Protein AF-A0A139MG40-F1 (afdb_monomer)

Secondary structure (DSSP, 8-state):
-HHHHHH--HHHHHHHHHHHHHHHHHHHT-SEEEEE-SS-EEEEEHHHHHHHHHHHHHHHHHHHHTT-

Structure (mmCIF, N/CA/C/O backbone):
data_AF-A0A139MG40-F1
#
_entry.id   AF-A0A139MG40-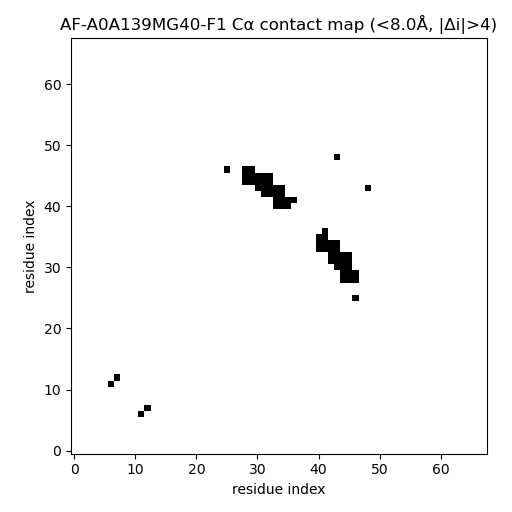F1
#
loop_
_atom_site.group_PDB
_atom_site.id
_atom_site.type_symbol
_atom_site.label_atom_id
_atom_site.label_alt_id
_atom_site.label_comp_id
_atom_site.label_asym_id
_atom_site.label_entity_id
_atom_site.label_seq_id
_atom_site.pdbx_PDB_ins_code
_atom_site.Cartn_x
_atom_site.Cartn_y
_atom_site.Cartn_z
_atom_site.occupancy
_atom_site.B_iso_or_equiv
_atom_site.auth_seq_id
_atom_site.auth_comp_id
_atom_site.auth_asym_id
_atom_site.auth_atom_id
_atom_site.pdbx_PDB_model_num
ATOM 1 N N . MET A 1 1 ? -19.545 25.725 18.286 1.00 50.53 1 MET A N 1
ATOM 2 C CA . MET A 1 1 ? -18.188 25.166 18.510 1.00 50.53 1 MET A CA 1
ATOM 3 C C . MET A 1 1 ? -18.185 23.754 19.121 1.00 50.53 1 MET A C 1
ATOM 5 O O . MET A 1 1 ? -17.137 23.124 19.134 1.00 50.53 1 MET A O 1
ATOM 9 N N . GLU A 1 2 ? -19.322 23.192 19.554 1.00 51.81 2 GLU A N 1
ATOM 10 C CA . GLU A 1 2 ? -19.365 21.858 20.195 1.00 51.81 2 GLU A CA 1
ATOM 11 C C . GLU A 1 2 ? -19.244 20.670 19.221 1.00 51.81 2 GLU A C 1
ATOM 13 O O . GLU A 1 2 ? -18.621 19.660 19.545 1.00 51.81 2 GLU A O 1
ATOM 18 N N . LYS A 1 3 ? -19.739 20.799 17.980 1.00 54.53 3 LYS A N 1
ATOM 19 C CA . LYS A 1 3 ? -19.654 19.726 16.965 1.00 54.53 3 LYS A CA 1
ATOM 20 C C . LYS A 1 3 ? -18.218 19.409 16.519 1.00 54.53 3 LYS A C 1
ATOM 22 O O . LYS A 1 3 ? -17.931 18.276 16.144 1.00 54.53 3 LYS A O 1
ATOM 27 N N . VAL A 1 4 ? -17.302 20.376 16.613 1.00 56.09 4 VAL A N 1
ATOM 28 C CA . VAL A 1 4 ? -15.887 20.198 16.236 1.00 56.09 4 VAL A CA 1
ATOM 29 C C . VAL A 1 4 ? -15.152 19.321 17.258 1.00 56.09 4 VAL A C 1
ATOM 31 O O . VAL A 1 4 ? -14.375 18.452 16.870 1.00 56.09 4 VAL A O 1
ATOM 34 N N . LYS A 1 5 ? -15.469 19.452 18.557 1.00 53.88 5 LYS A N 1
ATOM 35 C CA . LYS A 1 5 ? -14.897 18.602 19.621 1.00 53.88 5 LYS A CA 1
ATOM 36 C C . LYS A 1 5 ? -15.319 17.135 19.506 1.00 53.88 5 LYS A C 1
ATOM 38 O O . LYS A 1 5 ? -14.523 16.255 19.808 1.00 53.88 5 LYS A O 1
ATOM 43 N N . SER A 1 6 ? -16.537 16.863 19.032 1.00 57.81 6 SER A N 1
ATOM 44 C CA . SER A 1 6 ? -17.001 15.490 18.778 1.00 57.81 6 SER A CA 1
ATOM 45 C C . SER A 1 6 ? -16.256 14.837 17.602 1.00 57.81 6 SER A C 1
ATOM 47 O O . SER A 1 6 ? -15.939 13.646 17.644 1.00 57.81 6 SER A O 1
ATOM 49 N N . PHE A 1 7 ? -15.910 15.624 16.575 1.00 57.44 7 PHE A N 1
ATOM 50 C CA . PHE A 1 7 ? -15.167 15.144 15.408 1.00 57.44 7 PHE A CA 1
ATOM 51 C C . PHE A 1 7 ? -13.684 14.877 15.705 1.00 57.44 7 PHE A C 1
ATOM 53 O O . PHE A 1 7 ? -13.129 13.899 15.204 1.00 57.44 7 PHE A O 1
ATOM 60 N N . PHE A 1 8 ? -13.068 15.689 16.568 1.00 60.19 8 PHE A N 1
ATOM 61 C CA . PHE A 1 8 ? -11.691 15.534 17.051 1.00 60.19 8 PHE A CA 1
ATOM 62 C C . PHE A 1 8 ? -11.598 14.540 18.220 1.00 60.19 8 PHE A C 1
ATOM 64 O O . PHE A 1 8 ? -11.048 14.823 19.282 1.00 60.19 8 PHE A O 1
ATOM 71 N N . THR A 1 9 ? -12.128 13.331 18.036 1.00 82.81 9 THR A N 1
ATOM 72 C CA . THR A 1 9 ? -11.810 12.225 18.944 1.00 82.81 9 THR A CA 1
ATOM 73 C C . THR A 1 9 ? -10.359 11.801 18.684 1.00 82.81 9 THR A C 1
ATOM 75 O O . THR A 1 9 ? -10.012 11.603 17.517 1.00 82.81 9 THR A O 1
ATOM 78 N N . PRO A 1 10 ? -9.506 11.584 19.704 1.00 82.88 10 PRO A N 1
ATOM 79 C CA . PRO A 1 10 ? -8.101 11.210 19.498 1.00 82.88 10 PRO A CA 1
ATOM 80 C C . PRO A 1 10 ? -7.946 9.983 18.591 1.00 82.88 10 PRO A C 1
ATOM 82 O O . PRO A 1 10 ? -7.078 9.961 17.728 1.00 82.88 10 PRO A O 1
ATOM 85 N N . LYS A 1 11 ? -8.874 9.019 18.683 1.00 85.75 11 LYS A N 1
ATOM 86 C CA . LYS A 1 11 ? -8.949 7.868 17.770 1.00 85.75 11 LYS A CA 1
ATOM 87 C C . LYS A 1 11 ? -9.094 8.272 16.294 1.00 85.75 11 LYS A C 1
ATOM 89 O O . LYS A 1 11 ? -8.419 7.703 15.448 1.00 85.75 11 LYS A O 1
ATOM 94 N N . ARG A 1 12 ? -9.953 9.249 15.972 1.00 87.94 12 ARG A N 1
ATOM 95 C CA . ARG A 1 12 ? -10.184 9.715 14.590 1.00 87.94 12 ARG A CA 1
ATOM 96 C C . ARG A 1 12 ? -8.980 10.463 14.035 1.00 87.94 12 ARG A C 1
ATOM 98 O O . ARG A 1 12 ? -8.629 10.257 12.880 1.00 87.94 12 ARG A O 1
AT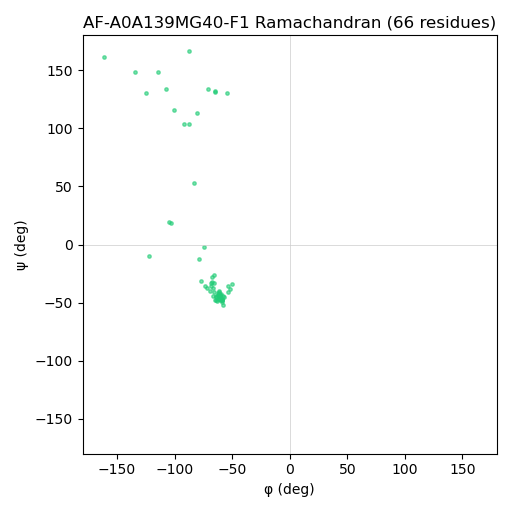OM 105 N N . ILE A 1 13 ? -8.337 11.284 14.863 1.00 90.94 13 ILE A N 1
ATOM 106 C CA . ILE A 1 13 ? -7.105 11.994 14.495 1.00 90.94 13 ILE A CA 1
ATOM 107 C C . ILE A 1 13 ? -6.005 10.983 14.168 1.00 90.94 13 ILE A C 1
ATOM 109 O O . ILE A 1 13 ? -5.341 11.113 13.147 1.00 90.94 13 ILE A O 1
ATOM 113 N N . LEU A 1 14 ? -5.861 9.944 14.993 1.00 91.94 14 LEU A N 1
ATOM 114 C CA . LEU A 1 14 ? -4.872 8.887 14.792 1.00 91.94 14 LEU A CA 1
ATOM 115 C C . LEU A 1 14 ? -5.126 8.126 13.480 1.00 91.94 14 LEU A C 1
ATOM 117 O O . LEU A 1 14 ? -4.201 7.927 12.699 1.00 91.94 14 LEU A O 1
ATOM 121 N N . VAL A 1 15 ? -6.385 7.780 13.186 1.00 92.25 15 VAL A N 1
ATOM 122 C CA . VAL A 1 15 ? -6.765 7.154 11.906 1.00 92.25 15 VAL A CA 1
ATOM 123 C C . VAL A 1 15 ? -6.459 8.067 10.718 1.00 92.25 15 VAL A C 1
ATOM 125 O O 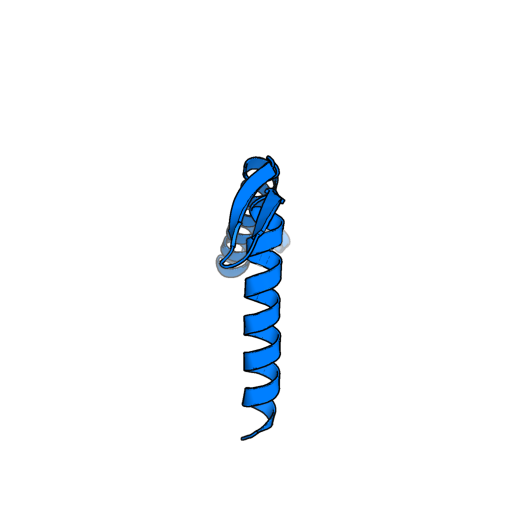. VAL A 1 15 ? -5.866 7.606 9.748 1.00 92.25 15 VAL A O 1
ATOM 128 N N . LEU A 1 16 ? -6.819 9.352 10.789 1.00 92.25 16 LEU A N 1
ATOM 129 C CA . LEU A 1 16 ? -6.518 10.322 9.730 1.00 92.25 16 LEU A CA 1
ATOM 130 C C . LEU A 1 16 ? -5.012 10.480 9.513 1.00 92.25 16 LEU A C 1
ATOM 132 O O . LEU A 1 16 ? -4.568 10.554 8.373 1.00 92.25 16 LEU A O 1
ATOM 136 N N . LEU A 1 17 ? -4.233 10.492 10.593 1.00 95.12 17 LEU A N 1
ATOM 137 C CA . LEU A 1 17 ? -2.781 10.603 10.539 1.00 95.12 17 LEU A CA 1
ATOM 138 C C . LEU A 1 17 ? -2.141 9.364 9.903 1.00 95.12 17 LEU A C 1
ATOM 140 O O . LEU A 1 17 ? -1.285 9.506 9.034 1.00 95.12 17 LEU A O 1
ATOM 144 N N . ILE A 1 18 ? -2.590 8.160 10.274 1.00 95.31 18 ILE A N 1
ATOM 145 C CA . ILE A 1 18 ? -2.155 6.911 9.629 1.00 95.31 18 ILE A CA 1
ATOM 146 C C . ILE A 1 18 ? -2.514 6.932 8.143 1.00 95.31 18 ILE A C 1
ATOM 148 O O . ILE A 1 18 ? -1.675 6.617 7.305 1.00 95.31 18 ILE A O 1
ATOM 152 N N . LEU A 1 19 ? -3.744 7.322 7.806 1.00 94.88 19 LEU A N 1
ATOM 153 C CA . LEU A 1 19 ? -4.214 7.369 6.425 1.00 94.88 19 LEU A CA 1
ATOM 154 C C . LEU A 1 19 ? -3.397 8.367 5.594 1.00 94.88 19 LEU A C 1
ATOM 156 O O . LEU A 1 19 ? -2.981 8.041 4.486 1.00 94.88 19 LEU A O 1
ATOM 160 N N . LEU A 1 20 ? -3.089 9.537 6.156 1.00 96.44 20 LEU A N 1
ATOM 161 C CA . LEU A 1 20 ? -2.198 10.518 5.543 1.00 96.44 20 LEU A CA 1
ATOM 162 C C . LEU A 1 20 ? -0.795 9.936 5.316 1.00 96.44 20 LEU A C 1
ATOM 164 O O . LEU A 1 20 ? -0.240 10.094 4.230 1.00 96.44 20 LEU A O 1
ATOM 168 N N . LEU A 1 21 ? -0.243 9.225 6.305 1.00 95.44 21 LEU A N 1
ATOM 169 C CA . LEU A 1 21 ? 1.054 8.558 6.180 1.00 95.44 21 LEU A CA 1
ATOM 170 C C . LEU A 1 21 ? 1.058 7.527 5.049 1.00 95.44 21 LEU A C 1
ATOM 172 O O . LEU A 1 21 ? 2.012 7.478 4.281 1.00 95.44 21 LEU A O 1
ATOM 176 N N . ILE A 1 22 ? -0.008 6.729 4.928 1.00 92.12 22 ILE A N 1
ATOM 177 C CA . ILE A 1 22 ? -0.159 5.736 3.856 1.00 92.12 22 ILE A CA 1
ATOM 178 C C . ILE A 1 22 ? -0.165 6.422 2.488 1.00 92.12 22 ILE A C 1
ATOM 180 O O . ILE A 1 22 ? 0.501 5.949 1.571 1.00 92.12 22 ILE A O 1
ATOM 184 N N . VAL A 1 23 ? -0.876 7.543 2.347 1.00 93.50 23 VAL A N 1
ATOM 185 C CA . VAL A 1 23 ? -0.918 8.304 1.088 1.00 93.50 23 VAL A CA 1
ATOM 186 C C . VAL A 1 23 ? 0.459 8.869 0.743 1.00 93.50 23 VAL A C 1
ATOM 188 O O . VAL A 1 23 ? 0.923 8.692 -0.382 1.00 93.50 23 VAL A O 1
ATOM 191 N N . ILE A 1 24 ? 1.142 9.500 1.703 1.00 94.81 24 ILE A N 1
ATOM 192 C CA . ILE A 1 24 ? 2.503 10.024 1.505 1.00 94.81 24 ILE A CA 1
ATOM 193 C C . ILE A 1 24 ? 3.450 8.887 1.116 1.00 94.81 24 ILE A C 1
ATOM 195 O O . ILE A 1 24 ? 4.193 9.002 0.144 1.00 94.81 24 ILE A O 1
ATOM 199 N N . PHE A 1 25 ? 3.388 7.770 1.838 1.00 90.44 25 PHE A N 1
ATOM 200 C CA . PHE A 1 25 ? 4.172 6.581 1.546 1.00 90.44 25 PHE A CA 1
ATOM 201 C C . PHE A 1 25 ? 3.914 6.075 0.125 1.00 90.44 25 PHE A C 1
ATOM 203 O O . PHE A 1 25 ? 4.870 5.801 -0.595 1.00 90.44 25 PHE A O 1
ATOM 210 N N . ALA A 1 26 ? 2.653 5.999 -0.306 1.00 88.31 26 ALA A N 1
ATOM 211 C CA . ALA A 1 26 ? 2.299 5.582 -1.657 1.00 88.31 26 ALA A CA 1
ATOM 212 C C . ALA A 1 26 ? 2.950 6.490 -2.706 1.00 88.31 26 ALA A C 1
ATOM 214 O O . ALA A 1 26 ? 3.653 5.994 -3.581 1.00 88.31 26 ALA A O 1
ATOM 215 N N . VAL A 1 27 ? 2.781 7.811 -2.583 1.00 91.88 27 VAL A N 1
ATOM 216 C CA . VAL A 1 27 ? 3.328 8.790 -3.538 1.00 91.88 27 VAL A CA 1
ATOM 217 C C . VAL A 1 27 ? 4.857 8.740 -3.584 1.00 91.88 27 VAL A C 1
ATOM 219 O O . VAL A 1 27 ? 5.435 8.729 -4.668 1.00 91.88 27 VAL A O 1
ATOM 222 N N . LEU A 1 28 ? 5.523 8.651 -2.430 1.00 90.69 28 LEU A N 1
ATOM 223 C CA . LEU A 1 28 ? 6.986 8.568 -2.363 1.00 90.69 28 LEU A CA 1
ATOM 224 C C . LEU A 1 28 ? 7.536 7.250 -2.930 1.00 90.69 28 LEU A C 1
ATOM 226 O O . LEU A 1 28 ? 8.656 7.222 -3.434 1.00 90.69 28 LEU A O 1
ATOM 230 N N . ASN A 1 29 ? 6.753 6.170 -2.878 1.00 88.94 29 ASN A N 1
ATOM 231 C CA . ASN A 1 29 ? 7.140 4.837 -3.354 1.00 88.94 29 ASN A CA 1
ATOM 232 C C . ASN A 1 29 ? 6.477 4.460 -4.690 1.00 88.94 29 ASN A C 1
ATOM 234 O O . ASN A 1 29 ? 6.410 3.278 -5.044 1.00 88.94 29 ASN A O 1
ATOM 238 N N . PHE A 1 30 ? 5.990 5.455 -5.438 1.00 88.69 30 PHE A N 1
ATOM 239 C CA . PHE A 1 30 ? 5.438 5.252 -6.778 1.00 88.69 30 PHE A CA 1
ATOM 240 C C . PHE A 1 30 ? 6.527 5.103 -7.851 1.00 88.69 30 PHE A C 1
ATOM 242 O O . PHE A 1 30 ? 6.242 4.667 -8.967 1.00 88.69 30 PHE A O 1
ATOM 249 N N . SER A 1 31 ? 7.779 5.423 -7.515 1.00 86.62 31 SER A N 1
ATOM 250 C CA . SER A 1 31 ? 8.924 5.186 -8.390 1.00 86.62 31 SER A CA 1
ATOM 251 C C . SER A 1 31 ? 9.137 3.683 -8.612 1.00 86.62 31 SER A C 1
ATOM 253 O O . SER A 1 31 ? 9.137 2.916 -7.641 1.00 86.62 31 SER A O 1
ATOM 255 N N . PRO A 1 32 ? 9.325 3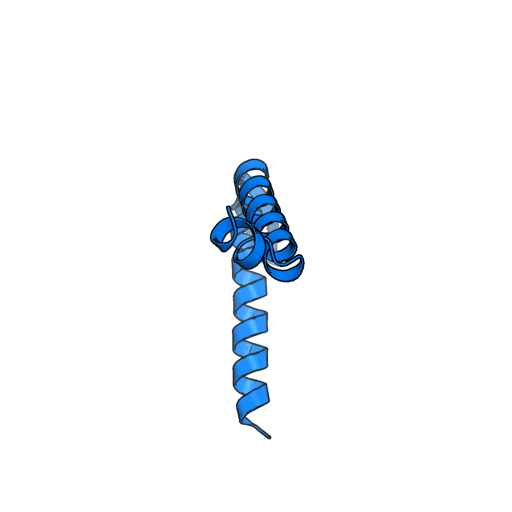.239 -9.868 1.00 87.06 32 PRO A N 1
ATOM 256 C CA . PRO A 1 32 ? 9.568 1.838 -10.171 1.00 87.06 32 PRO A CA 1
ATOM 257 C C . PRO A 1 32 ? 10.895 1.386 -9.563 1.00 87.06 32 PRO A C 1
ATOM 259 O O . PRO A 1 32 ? 11.926 2.039 -9.730 1.00 87.06 32 PRO A O 1
ATOM 262 N N . VAL A 1 33 ? 10.860 0.256 -8.860 1.00 88.38 33 VAL A N 1
ATOM 263 C CA . VAL A 1 33 ? 12.047 -0.424 -8.345 1.00 88.38 33 VAL A CA 1
ATOM 264 C C . VAL A 1 33 ? 12.205 -1.766 -9.039 1.00 88.38 33 VAL A C 1
ATOM 266 O O . VAL A 1 33 ? 11.224 -2.424 -9.392 1.00 88.38 33 VAL A O 1
ATOM 269 N N . ARG A 1 34 ? 13.457 -2.190 -9.197 1.00 90.00 34 ARG A N 1
ATOM 270 C CA . ARG A 1 34 ? 13.772 -3.513 -9.719 1.00 90.00 34 ARG A CA 1
ATOM 271 C C . ARG A 1 34 ? 13.648 -4.548 -8.615 1.00 90.00 34 ARG A C 1
ATOM 273 O O . ARG A 1 34 ? 14.439 -4.557 -7.674 1.00 90.00 34 ARG A O 1
ATOM 280 N N . VAL A 1 35 ? 12.668 -5.431 -8.742 1.00 88.44 35 VAL A N 1
ATOM 281 C CA . VAL A 1 35 ? 12.457 -6.562 -7.841 1.00 88.44 35 VAL A CA 1
ATOM 282 C C . VAL A 1 35 ? 13.007 -7.816 -8.506 1.00 88.44 35 VAL A C 1
ATOM 284 O O . VAL A 1 35 ? 12.500 -8.255 -9.538 1.00 88.44 35 VAL A O 1
ATOM 287 N N . ASN A 1 36 ? 14.041 -8.402 -7.905 1.00 90.19 36 ASN A N 1
ATOM 288 C CA . ASN A 1 36 ? 14.585 -9.682 -8.342 1.00 90.19 36 ASN A CA 1
ATOM 289 C C . ASN A 1 36 ? 13.822 -10.812 -7.642 1.00 90.19 36 ASN A C 1
ATOM 291 O O . ASN A 1 36 ? 13.995 -11.042 -6.444 1.00 90.19 36 ASN A O 1
ATOM 295 N N . MET A 1 37 ? 12.925 -11.468 -8.371 1.00 84.25 37 MET A N 1
ATOM 296 C CA . MET A 1 37 ? 12.211 -12.648 -7.894 1.00 84.25 37 MET A CA 1
ATOM 297 C C . MET A 1 37 ? 13.029 -13.908 -8.199 1.00 84.25 37 MET A C 1
ATOM 299 O O . MET A 1 37 ? 13.963 -13.881 -8.993 1.00 84.25 37 MET A O 1
ATOM 303 N N . LEU A 1 38 ? 12.659 -15.038 -7.586 1.00 88.81 38 LEU A N 1
ATOM 304 C CA . LEU A 1 38 ? 13.396 -16.310 -7.685 1.00 88.81 38 LEU A CA 1
ATOM 305 C C . LEU A 1 38 ? 13.741 -16.743 -9.121 1.00 88.81 38 LEU A C 1
ATOM 307 O O . LEU A 1 38 ? 14.786 -17.349 -9.331 1.00 88.81 38 LEU A O 1
ATOM 311 N N . PHE A 1 39 ? 12.876 -16.439 -10.094 1.00 92.56 39 PHE A N 1
ATOM 312 C CA . PHE A 1 39 ? 13.040 -16.873 -11.486 1.00 92.56 39 PHE A CA 1
ATOM 313 C C . PHE A 1 39 ? 13.090 -15.729 -12.504 1.00 92.56 39 PHE A C 1
ATOM 315 O O . PHE A 1 39 ? 13.364 -15.976 -13.676 1.00 92.56 39 PHE A O 1
ATOM 322 N N . PHE A 1 40 ? 12.793 -14.490 -12.109 1.00 91.75 40 PHE A N 1
ATOM 323 C CA . PHE A 1 40 ? 12.667 -13.375 -13.047 1.00 91.75 40 PHE A CA 1
ATOM 324 C C . PHE A 1 40 ? 12.787 -12.023 -12.339 1.00 91.75 40 PHE A C 1
ATOM 326 O O . PHE A 1 40 ? 12.593 -11.909 -11.133 1.00 91.75 40 PHE A O 1
ATOM 333 N N . ASN A 1 41 ? 13.078 -10.979 -13.110 1.00 91.12 41 ASN A N 1
ATOM 334 C CA . ASN A 1 41 ? 13.161 -9.609 -12.617 1.00 91.12 41 ASN A CA 1
ATOM 335 C C . ASN A 1 41 ? 11.951 -8.817 -13.107 1.00 91.12 41 ASN A C 1
ATOM 337 O O . ASN A 1 41 ? 11.608 -8.892 -14.287 1.00 91.12 41 ASN A O 1
ATOM 341 N N . ILE A 1 42 ? 11.322 -8.062 -12.210 1.00 90.12 42 ILE A N 1
ATOM 342 C CA . ILE A 1 42 ? 10.206 -7.172 -12.538 1.00 90.12 42 ILE A CA 1
ATOM 343 C C . ILE A 1 42 ? 10.540 -5.762 -12.068 1.00 90.12 42 ILE A C 1
ATOM 345 O O . ILE A 1 42 ? 10.887 -5.561 -10.907 1.00 90.12 42 ILE A O 1
ATOM 349 N N . ASP A 1 43 ? 10.361 -4.786 -12.952 1.00 92.00 43 ASP A N 1
ATOM 350 C CA . ASP A 1 43 ? 10.375 -3.371 -12.595 1.00 92.00 43 ASP A CA 1
ATOM 351 C C . ASP A 1 43 ? 8.935 -2.931 -12.276 1.00 92.00 43 ASP A C 1
ATOM 353 O O . ASP A 1 43 ? 8.104 -2.773 -13.171 1.00 92.00 43 A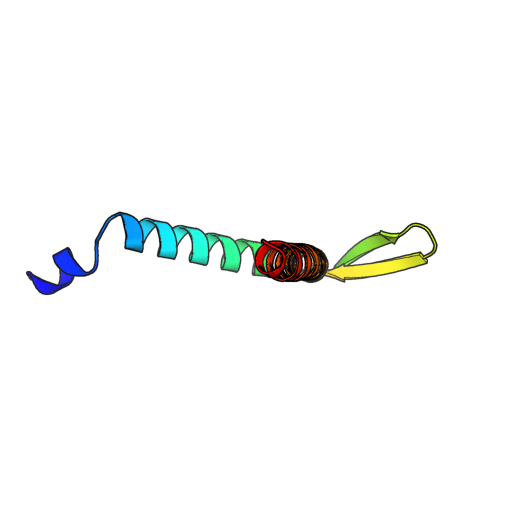SP A O 1
ATOM 357 N N . ILE A 1 44 ? 8.620 -2.772 -10.988 1.00 90.12 44 ILE A N 1
ATOM 358 C CA . ILE A 1 44 ? 7.305 -2.313 -10.511 1.00 90.12 44 ILE A CA 1
ATOM 359 C C . ILE A 1 44 ? 7.471 -1.249 -9.428 1.00 90.12 44 ILE A C 1
ATOM 361 O O . ILE A 1 44 ? 8.418 -1.311 -8.642 1.00 90.12 44 ILE A O 1
ATOM 365 N N . PRO A 1 45 ? 6.542 -0.287 -9.319 1.00 89.62 45 PRO A N 1
ATOM 366 C CA . PRO A 1 45 ? 6.463 0.564 -8.140 1.00 89.62 45 PRO A CA 1
ATOM 367 C C . PRO A 1 45 ? 6.359 -0.275 -6.866 1.00 89.62 45 PRO A C 1
ATOM 369 O O . PRO A 1 45 ? 5.514 -1.172 -6.775 1.00 89.62 45 PRO A O 1
ATOM 372 N N . MET A 1 46 ? 7.201 0.032 -5.874 1.00 87.06 46 MET A N 1
ATOM 373 C CA . MET A 1 46 ? 7.275 -0.707 -4.602 1.00 87.06 46 MET A CA 1
ATOM 374 C C . MET A 1 46 ? 5.903 -0.844 -3.939 1.00 87.06 46 MET A C 1
ATOM 376 O O . MET A 1 46 ? 5.556 -1.892 -3.390 1.00 87.06 46 MET A O 1
ATOM 380 N N . PHE A 1 47 ? 5.100 0.215 -4.043 1.00 87.06 47 PHE A N 1
ATOM 381 C CA . PHE A 1 47 ? 3.750 0.271 -3.508 1.00 87.06 47 PHE A CA 1
ATOM 382 C C . PHE A 1 47 ? 2.853 -0.886 -3.983 1.00 87.06 47 PHE A C 1
ATOM 384 O O . PHE A 1 47 ? 2.141 -1.477 -3.169 1.00 87.06 47 PHE A O 1
ATOM 391 N N . TYR A 1 48 ? 2.924 -1.276 -5.263 1.00 88.44 48 TYR A N 1
ATOM 392 C CA . TYR A 1 48 ? 2.123 -2.392 -5.779 1.00 88.44 48 TYR A CA 1
ATOM 393 C C . TYR A 1 48 ? 2.532 -3.733 -5.170 1.00 88.44 48 TYR A C 1
ATOM 395 O O . TYR A 1 48 ? 1.664 -4.549 -4.858 1.00 88.44 48 TYR A O 1
ATOM 403 N N . GLY A 1 49 ? 3.832 -3.948 -4.946 1.00 88.88 49 GLY A N 1
ATOM 404 C CA . GLY A 1 49 ? 4.326 -5.157 -4.285 1.00 88.88 49 GLY A CA 1
ATOM 405 C C . GLY A 1 49 ? 3.785 -5.291 -2.860 1.00 88.88 49 GLY A C 1
ATOM 406 O O . GLY A 1 49 ? 3.314 -6.359 -2.466 1.00 88.88 49 GLY A O 1
ATOM 407 N N . ILE A 1 50 ? 3.771 -4.186 -2.111 1.00 89.31 50 ILE A N 1
ATOM 408 C CA . ILE A 1 50 ? 3.247 -4.144 -0.738 1.00 89.31 50 ILE A CA 1
ATOM 409 C C . ILE A 1 50 ? 1.743 -4.434 -0.716 1.00 89.31 50 ILE A C 1
ATOM 411 O O . ILE A 1 50 ? 1.292 -5.247 0.093 1.00 89.31 50 ILE A O 1
ATOM 415 N N . ILE A 1 51 ? 0.969 -3.824 -1.624 1.00 90.94 51 ILE A N 1
ATOM 416 C CA . ILE A 1 51 ? -0.469 -4.107 -1.754 1.00 90.94 51 ILE A CA 1
ATOM 417 C C . ILE A 1 51 ? -0.706 -5.585 -2.059 1.00 90.94 51 ILE A C 1
ATOM 419 O O . ILE A 1 51 ? -1.546 -6.205 -1.409 1.00 90.94 51 ILE A O 1
ATOM 423 N N . ALA A 1 52 ? 0.024 -6.157 -3.020 1.00 91.62 52 ALA A N 1
ATOM 424 C CA . ALA A 1 52 ? -0.160 -7.546 -3.426 1.00 91.62 52 ALA A CA 1
ATOM 425 C C . ALA A 1 52 ? 0.061 -8.511 -2.251 1.00 91.62 52 ALA A C 1
ATOM 427 O O . ALA A 1 52 ? -0.802 -9.341 -1.962 1.00 91.62 52 ALA A O 1
ATOM 428 N N . VAL A 1 53 ? 1.172 -8.366 -1.523 1.00 92.06 53 VAL A N 1
ATOM 429 C CA . VAL A 1 53 ? 1.475 -9.219 -0.361 1.00 92.06 53 VAL A CA 1
ATOM 430 C C . VAL A 1 53 ? 0.468 -8.997 0.771 1.00 92.06 53 VAL A C 1
ATOM 432 O O . VAL A 1 53 ? 0.002 -9.964 1.377 1.00 92.06 53 VAL A O 1
ATOM 435 N N . GLY A 1 54 ? 0.073 -7.745 1.023 1.00 93.06 54 GLY A N 1
ATOM 436 C CA . GLY A 1 54 ? -0.951 -7.413 2.014 1.00 93.06 54 GLY A CA 1
ATOM 437 C C . GLY A 1 54 ? -2.309 -8.049 1.702 1.00 93.06 54 GLY A C 1
ATOM 438 O O . GLY A 1 54 ? -2.936 -8.625 2.592 1.00 93.06 54 GLY A O 1
ATOM 439 N N . LEU A 1 55 ? -2.738 -8.015 0.436 1.00 95.56 55 LEU A N 1
ATOM 440 C CA . LEU A 1 55 ? -3.968 -8.664 -0.023 1.00 95.56 55 LEU A CA 1
ATOM 441 C C . LEU A 1 55 ? -3.896 -10.185 0.119 1.00 95.56 55 LEU A C 1
ATOM 443 O O . LEU A 1 55 ? -4.845 -10.783 0.621 1.00 95.56 55 LEU A O 1
ATOM 447 N N . ILE A 1 56 ? -2.777 -10.811 -0.260 1.00 95.62 56 ILE A N 1
ATOM 448 C CA . ILE A 1 56 ? -2.578 -12.260 -0.093 1.00 95.62 56 ILE A CA 1
ATOM 449 C C . ILE A 1 56 ? -2.702 -12.647 1.386 1.00 95.62 56 ILE A C 1
ATOM 451 O O . ILE A 1 56 ? -3.444 -13.573 1.722 1.00 95.62 56 ILE A O 1
ATOM 455 N N . GLY A 1 57 ? -2.0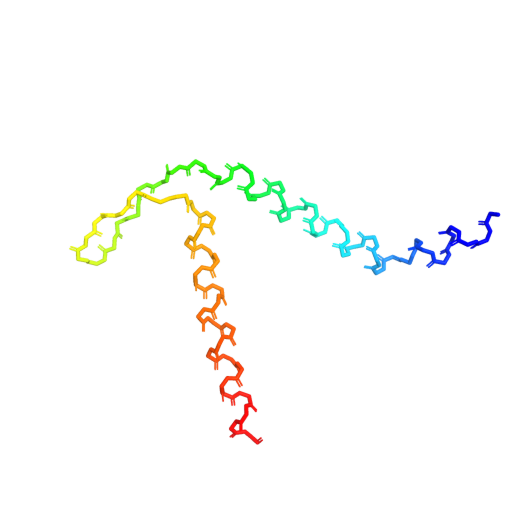29 -11.914 2.278 1.00 94.62 57 GLY A N 1
ATOM 456 C CA . GLY A 1 57 ? -2.115 -12.137 3.721 1.00 94.62 57 GLY A CA 1
ATOM 457 C C . GLY A 1 57 ? -3.534 -11.951 4.265 1.00 94.62 57 GLY A C 1
ATOM 458 O O . GLY A 1 57 ? -4.007 -12.779 5.045 1.00 94.62 57 GLY A O 1
ATOM 459 N N . PHE A 1 58 ? -4.242 -10.911 3.814 1.00 94.56 58 PHE A N 1
ATOM 460 C CA . PHE A 1 58 ? -5.627 -10.648 4.204 1.00 94.56 58 PHE A CA 1
ATOM 461 C C . PHE A 1 58 ? -6.580 -11.763 3.758 1.00 94.56 58 PHE A C 1
ATOM 463 O O . PHE A 1 58 ? -7.352 -12.264 4.576 1.00 94.56 58 PHE A O 1
ATOM 470 N N . ILE A 1 59 ? -6.501 -12.186 2.492 1.00 95.50 59 ILE A N 1
ATOM 471 C CA . ILE A 1 59 ? -7.321 -13.276 1.946 1.00 95.50 59 ILE A CA 1
ATOM 472 C C . ILE A 1 59 ? -7.041 -14.570 2.712 1.00 95.50 59 ILE A C 1
ATOM 474 O O . ILE A 1 59 ? -7.976 -15.231 3.160 1.00 95.50 59 ILE A O 1
ATOM 478 N N . CYS A 1 60 ? -5.765 -14.906 2.922 1.00 94.38 60 CYS A N 1
ATOM 479 C CA . CYS A 1 60 ? -5.370 -16.097 3.670 1.00 94.38 60 CYS A CA 1
ATOM 480 C C . CYS A 1 60 ? -5.922 -16.068 5.105 1.00 94.38 60 CYS A C 1
ATOM 482 O O . CYS A 1 60 ? -6.573 -17.016 5.547 1.00 94.38 60 CYS A O 1
ATOM 484 N N . GLY A 1 61 ? -5.759 -14.942 5.804 1.00 93.56 61 GLY A N 1
ATOM 485 C CA . GLY A 1 61 ? -6.297 -14.747 7.149 1.00 93.56 61 GLY A CA 1
ATOM 486 C C . GLY A 1 61 ? -7.823 -14.836 7.206 1.00 93.56 61 GLY A C 1
ATOM 487 O O . GLY A 1 61 ? -8.362 -15.457 8.122 1.00 93.56 61 GLY A O 1
ATOM 488 N N . TYR A 1 62 ? -8.527 -14.268 6.224 1.00 93.88 62 TYR A N 1
ATOM 489 C CA . TYR A 1 62 ? -9.987 -14.335 6.135 1.00 93.88 62 TYR A CA 1
ATOM 490 C C . TYR A 1 62 ? -10.479 -15.772 5.920 1.00 93.88 62 TYR A C 1
ATOM 492 O O . TYR A 1 62 ? -11.342 -16.244 6.662 1.00 93.88 62 TYR A O 1
ATOM 500 N N . VAL A 1 63 ? -9.878 -16.496 4.970 1.00 92.62 63 VAL A N 1
ATOM 501 C CA . VAL A 1 63 ? -10.205 -17.904 4.692 1.00 92.62 63 VAL A CA 1
ATOM 502 C C . VAL A 1 63 ? -9.937 -18.781 5.917 1.00 92.62 63 VAL A C 1
ATOM 504 O O . VAL A 1 63 ? -10.775 -19.605 6.276 1.00 92.62 63 VAL A O 1
ATOM 507 N N . MET A 1 64 ? -8.807 -18.592 6.605 1.00 92.88 64 MET A N 1
ATOM 508 C CA . MET A 1 64 ? -8.490 -19.348 7.824 1.00 92.88 64 MET A CA 1
ATOM 509 C C . MET A 1 64 ? -9.410 -18.990 8.997 1.00 92.88 64 MET A C 1
ATOM 511 O O . MET A 1 64 ? -9.726 -19.861 9.806 1.00 92.88 64 MET A O 1
ATOM 515 N N . ARG A 1 65 ? -9.870 -17.736 9.095 1.00 88.00 65 ARG A N 1
ATOM 516 C CA . ARG A 1 65 ? -10.795 -17.296 10.148 1.00 88.00 65 ARG A CA 1
ATOM 517 C C . ARG A 1 65 ? -12.177 -17.935 10.025 1.00 88.00 65 ARG A C 1
ATOM 519 O O . ARG A 1 65 ? -12.787 -18.196 11.052 1.00 88.00 65 ARG A O 1
ATOM 526 N 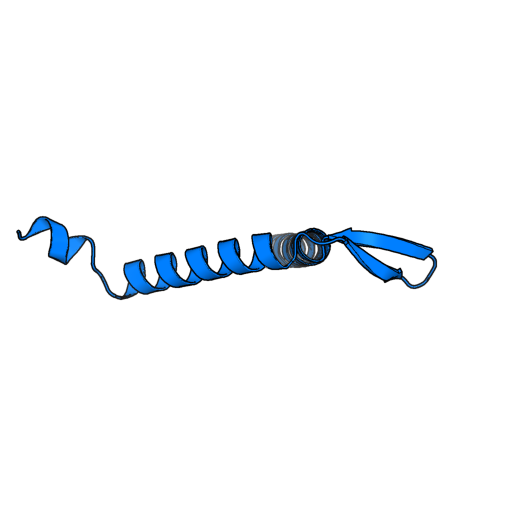N . GLY A 1 66 ? -12.631 -18.224 8.806 1.00 70.25 66 GLY A N 1
ATOM 527 C CA . GLY A 1 66 ? -13.874 -18.961 8.554 1.00 70.25 66 GLY A CA 1
ATOM 528 C C . GLY A 1 66 ? -13.796 -20.469 8.829 1.00 70.25 66 GLY A C 1
ATOM 529 O O . GLY A 1 66 ? -14.794 -21.158 8.654 1.00 70.25 66 GLY A O 1
ATOM 530 N N . ARG A 1 67 ? -12.629 -20.999 9.230 1.00 66.50 67 ARG A N 1
ATOM 531 C CA . ARG A 1 67 ? -12.424 -22.426 9.550 1.00 66.50 67 ARG A CA 1
ATOM 532 C C . ARG A 1 67 ? -12.361 -22.721 11.057 1.00 66.50 67 ARG A C 1
ATOM 534 O O . ARG A 1 67 ? -11.839 -23.767 11.438 1.00 66.50 67 ARG A O 1
ATOM 541 N N . LYS A 1 68 ? -12.862 -21.809 11.896 1.00 55.62 68 LYS A N 1
ATOM 542 C CA . LYS A 1 68 ? -13.109 -22.028 13.328 1.00 55.62 68 LYS A CA 1
ATOM 543 C C . LYS A 1 68 ? -14.595 -21.951 13.625 1.00 55.62 68 LYS A C 1
ATOM 545 O O . LYS A 1 68 ? -15.224 -21.007 13.102 1.00 55.62 68 LYS A O 1
#

Solvent-accessible surface area (backbone atoms only — not comparable to full-atom values): 3978 Å² total; per-residue (Å²): 124,68,72,58,60,69,64,63,36,71,70,51,52,52,52,52,51,52,52,50,49,50,50,52,50,39,65,74,30,57,58,69,38,82,43,80,49,100,90,51,76,46,79,42,30,51,45,57,56,53,50,53,54,51,50,52,54,50,52,52,52,52,58,57,59,72,72,111

Foldseek 3Di:
DVVVVVCVDVVNVVVVVVVVVLVVVQVVQQQWDWDDDPPDIDTGRPNVVVVVVVVVVVVVVVVVVVVD

Sequence (68 aa):
MEKVKSFFTPKRILVLLILLLIVIFAVLNFSPVRVNMLFFNIDIPMFYGIIAVGLIGFICGYVMRGRK

Mean predicted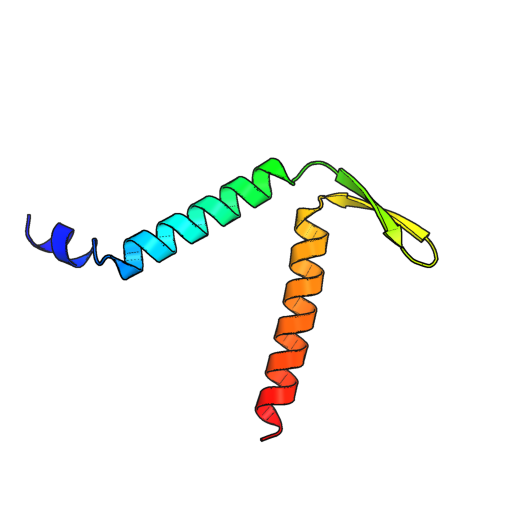 aligned error: 8.34 Å

pLDDT: mean 85.57, std 12.81, range [50.53, 96.44]
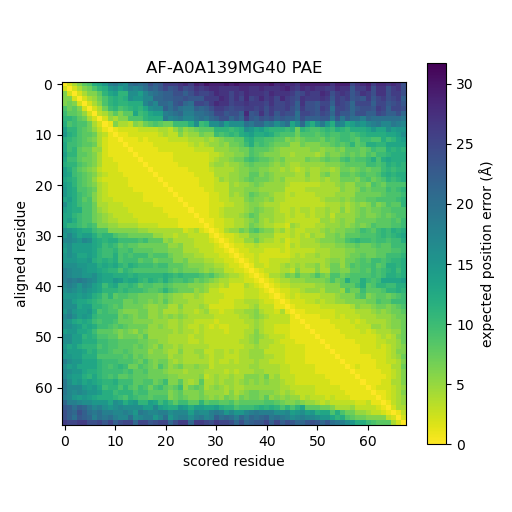
Radius of gyration: 18.19 Å; Cα contacts (8 Å, |Δi|>4): 32; chains: 1; bounding box: 34×48×33 Å